Protein AF-A0A6N7ZNU3-F1 (afdb_monomer_lite)

Foldseek 3Di:
DPVVVVCVVVCVPPLVVLVVVLVVLLVQLVDPVSLVVCVVPPVVVVVVSVVSNPDDRCPPDDDD

Radius of gyration: 16.26 Å; chains: 1; bounding box: 40×17×44 Å

Sequence (64 aa):
QEGITQIQDTYGQDHLQLTVLRGYVAKLLGNARVVRYLMQTRPEFLSEFQTIAGMESVVPAEVE

pLDDT: mean 76.92, std 20.68, range [38.66, 98.25]

Structure (mmCIF, N/CA/C/O backbone):
data_AF-A0A6N7ZNU3-F1
#
_entry.id   AF-A0A6N7ZNU3-F1
#
loop_
_atom_site.group_PDB
_atom_site.id
_atom_site.type_symbol
_atom_site.label_atom_id
_atom_site.label_alt_id
_atom_site.label_comp_id
_atom_site.label_asym_id
_atom_site.label_entity_id
_atom_site.label_seq_id
_atom_site.pdbx_PDB_ins_code
_atom_site.Cartn_x
_atom_site.Cartn_y
_atom_site.Cartn_z
_atom_site.occupancy
_atom_site.B_iso_or_equiv
_atom_site.auth_seq_id
_atom_site.auth_comp_id
_atom_site.auth_asym_id
_atom_site.auth_atom_id
_atom_site.pdbx_PDB_model_num
ATOM 1 N N . GLN A 1 1 ? 33.036 7.097 -25.648 1.00 45.38 1 GLN A N 1
ATOM 2 C CA . GLN A 1 1 ? 31.873 6.243 -25.319 1.00 45.38 1 GLN A CA 1
ATOM 3 C C . GLN A 1 1 ? 31.914 5.924 -23.827 1.00 45.38 1 GLN A C 1
ATOM 5 O O . GLN A 1 1 ? 32.126 4.784 -23.457 1.00 45.38 1 GLN A O 1
ATOM 10 N N . GLU A 1 2 ? 31.774 6.934 -22.963 1.00 50.31 2 GLU A N 1
ATOM 11 C CA . GLU A 1 2 ? 31.866 6.752 -21.497 1.00 50.31 2 GLU A CA 1
ATOM 12 C C . GLU A 1 2 ? 30.582 7.192 -20.767 1.00 50.31 2 GLU A C 1
ATOM 14 O O . GLU A 1 2 ? 30.331 6.761 -19.651 1.00 50.31 2 GLU A O 1
ATOM 19 N N . GLY A 1 3 ? 29.716 7.985 -21.414 1.00 51.06 3 GLY A N 1
ATOM 20 C CA . GLY A 1 3 ? 28.447 8.435 -20.825 1.00 51.06 3 GLY A CA 1
ATOM 21 C C . GLY A 1 3 ? 27.310 7.406 -20.869 1.00 51.06 3 GLY A C 1
ATOM 22 O O . GLY A 1 3 ? 26.373 7.505 -20.089 1.00 51.06 3 GLY A O 1
ATOM 23 N N . ILE A 1 4 ? 27.387 6.404 -21.751 1.00 52.44 4 ILE A N 1
ATOM 24 C CA . ILE A 1 4 ? 26.310 5.416 -21.957 1.00 52.44 4 ILE A CA 1
ATOM 25 C C . ILE A 1 4 ? 26.315 4.367 -20.828 1.00 52.44 4 ILE A C 1
ATOM 27 O O . ILE A 1 4 ? 25.262 3.951 -20.352 1.00 52.44 4 ILE A O 1
ATOM 31 N N . THR A 1 5 ? 27.501 3.998 -20.335 1.00 53.19 5 THR A N 1
ATOM 32 C CA . THR A 1 5 ? 27.684 2.988 -19.281 1.00 53.19 5 THR A CA 1
ATOM 33 C C . THR A 1 5 ? 27.234 3.491 -17.906 1.00 53.19 5 THR A C 1
ATOM 35 O O . THR A 1 5 ? 26.603 2.751 -17.162 1.00 53.19 5 THR A O 1
ATOM 38 N N . GLN A 1 6 ? 27.469 4.773 -17.588 1.00 49.41 6 GLN A N 1
ATOM 39 C CA . GLN A 1 6 ? 27.025 5.364 -16.314 1.00 49.41 6 GLN A CA 1
ATOM 40 C C . GLN A 1 6 ? 25.500 5.440 -16.187 1.00 49.41 6 GLN A C 1
ATOM 42 O O . GLN A 1 6 ? 24.957 5.255 -15.096 1.00 49.41 6 GLN A O 1
ATOM 47 N N . ILE A 1 7 ? 24.801 5.683 -17.299 1.00 51.06 7 ILE A N 1
ATOM 48 C CA . ILE A 1 7 ? 23.339 5.634 -17.323 1.00 51.06 7 ILE A CA 1
ATOM 49 C C . ILE A 1 7 ? 22.900 4.194 -17.054 1.00 51.06 7 ILE A C 1
ATOM 51 O O . ILE A 1 7 ? 22.104 3.977 -16.154 1.00 51.06 7 ILE A O 1
ATOM 55 N N . GLN A 1 8 ? 23.481 3.209 -17.741 1.00 51.31 8 GLN A N 1
ATOM 56 C CA . GLN A 1 8 ? 23.112 1.796 -17.606 1.00 51.31 8 GLN A CA 1
ATOM 57 C C . GLN A 1 8 ? 23.297 1.239 -16.177 1.00 51.31 8 GLN A C 1
ATOM 59 O O . GLN A 1 8 ? 22.429 0.507 -15.699 1.00 51.31 8 GLN A O 1
ATOM 64 N N . ASP A 1 9 ? 24.355 1.647 -15.468 1.00 50.62 9 ASP A N 1
ATOM 65 C CA . ASP A 1 9 ? 24.611 1.227 -14.080 1.00 50.62 9 ASP A CA 1
ATOM 66 C C . ASP A 1 9 ? 23.647 1.871 -13.066 1.00 50.62 9 ASP A C 1
ATOM 68 O O . ASP A 1 9 ? 23.184 1.211 -12.134 1.00 50.62 9 ASP A O 1
ATOM 72 N N . THR A 1 10 ? 23.274 3.140 -13.260 1.00 52.03 10 THR A N 1
ATOM 73 C CA . THR A 1 10 ? 22.344 3.843 -12.350 1.00 52.03 10 THR A CA 1
ATOM 74 C C . THR A 1 10 ? 20.884 3.442 -12.616 1.00 52.03 10 THR A C 1
ATOM 76 O O . THR A 1 10 ? 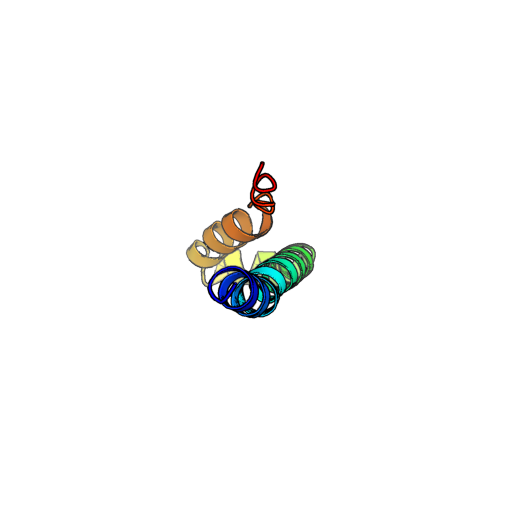20.066 3.344 -11.699 1.00 52.03 10 THR A O 1
ATOM 79 N N . TYR A 1 11 ? 20.561 3.124 -13.872 1.00 50.12 11 TYR A N 1
ATOM 80 C CA . TYR A 1 11 ? 19.227 2.722 -14.329 1.00 50.12 11 TYR A CA 1
ATOM 81 C C . TYR A 1 11 ? 18.836 1.312 -13.870 1.00 50.12 11 TYR A C 1
ATOM 83 O O . TYR A 1 11 ? 17.666 1.030 -13.628 1.00 50.12 11 TYR A O 1
ATOM 91 N N . GLY A 1 12 ? 19.809 0.409 -13.713 1.00 52.59 12 GLY A N 1
ATOM 92 C CA . GLY A 1 12 ? 19.558 -0.930 -13.177 1.00 52.59 12 GLY A CA 1
ATOM 93 C C . GLY A 1 12 ? 19.276 -0.936 -11.671 1.00 52.59 12 GLY A C 1
ATOM 94 O O . GLY A 1 12 ? 18.487 -1.756 -11.199 1.00 52.59 12 GLY A O 1
ATOM 95 N N . GLN A 1 13 ? 19.896 -0.025 -10.914 1.00 51.84 13 GLN A N 1
ATOM 96 C CA . GLN A 1 13 ? 19.871 -0.065 -9.452 1.00 51.84 13 GLN A CA 1
ATOM 97 C C . GLN A 1 13 ? 18.704 0.727 -8.846 1.00 51.84 13 GLN A C 1
ATOM 99 O O . GLN A 1 13 ? 17.984 0.178 -8.011 1.00 51.84 13 GLN A O 1
ATOM 104 N N . ASP A 1 14 ? 18.451 1.958 -9.295 1.00 55.03 14 ASP A N 1
ATOM 105 C CA . ASP A 1 14 ? 17.407 2.806 -8.696 1.00 55.03 14 ASP A CA 1
ATOM 106 C C . ASP A 1 14 ? 16.004 2.468 -9.243 1.00 55.03 14 ASP A C 1
ATOM 108 O O . ASP A 1 14 ? 15.014 2.445 -8.507 1.00 55.03 14 ASP A O 1
ATOM 112 N N . HIS A 1 15 ? 15.901 2.097 -10.523 1.00 53.41 15 HIS A N 1
ATOM 113 C CA . HIS A 1 15 ? 14.614 1.809 -11.178 1.0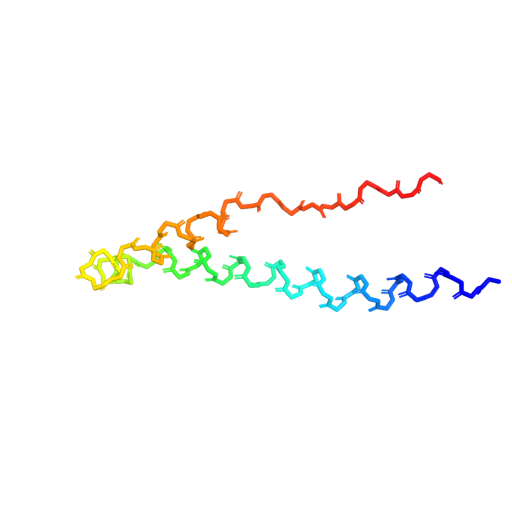0 53.41 15 HIS A CA 1
ATOM 114 C C . HIS A 1 15 ? 14.050 0.422 -10.827 1.00 53.41 15 HIS A C 1
ATOM 116 O O . HIS A 1 15 ? 12.831 0.260 -10.674 1.00 53.41 15 HIS A O 1
ATOM 122 N N . LEU A 1 16 ? 14.920 -0.581 -10.630 1.00 59.47 16 LEU A N 1
ATOM 123 C CA . LEU A 1 16 ? 14.502 -1.898 -10.136 1.00 59.47 16 LEU A CA 1
ATOM 124 C C . LEU A 1 16 ? 13.996 -1.799 -8.694 1.00 59.47 16 LEU A C 1
ATOM 126 O O . LEU A 1 16 ? 12.970 -2.395 -8.359 1.00 59.47 16 LEU A O 1
ATOM 130 N N . GLN A 1 17 ? 14.674 -1.011 -7.855 1.00 62.94 17 GLN A N 1
ATOM 131 C CA . GLN A 1 17 ? 14.273 -0.802 -6.466 1.00 62.94 17 GLN A CA 1
ATOM 132 C C . GLN A 1 17 ? 12.882 -0.175 -6.367 1.00 62.94 17 GLN A C 1
ATOM 134 O O . GLN A 1 17 ? 12.049 -0.680 -5.613 1.00 62.94 17 GLN A O 1
ATOM 139 N N . LEU A 1 18 ? 12.586 0.852 -7.169 1.00 72.25 18 LEU A N 1
ATOM 140 C CA . LEU A 1 18 ? 11.269 1.499 -7.170 1.00 72.25 18 LEU A CA 1
ATOM 141 C C . LEU A 1 18 ? 10.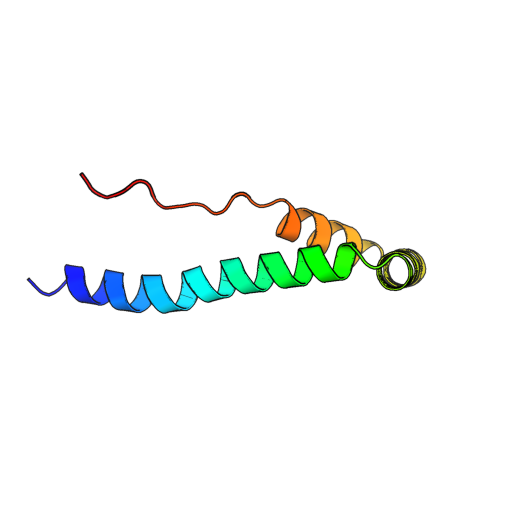157 0.577 -7.697 1.00 72.25 18 LEU A C 1
ATOM 143 O O . LEU A 1 18 ? 9.060 0.549 -7.134 1.00 72.25 18 LEU A O 1
ATOM 147 N N . THR A 1 19 ? 10.449 -0.248 -8.706 1.00 77.38 19 THR A N 1
ATOM 148 C CA . THR A 1 19 ? 9.489 -1.233 -9.238 1.00 77.38 19 THR A CA 1
ATOM 149 C C . THR A 1 19 ? 9.166 -2.323 -8.210 1.00 77.38 19 THR A C 1
ATOM 151 O O . THR A 1 19 ? 7.996 -2.652 -7.984 1.00 77.38 19 THR A O 1
ATOM 154 N N . VAL A 1 20 ? 10.190 -2.867 -7.545 1.00 80.44 20 VAL A N 1
ATOM 155 C CA . VAL A 1 20 ? 10.021 -3.888 -6.499 1.00 80.44 20 VAL A CA 1
ATOM 156 C C . VAL A 1 20 ? 9.303 -3.303 -5.283 1.00 80.44 20 VAL A C 1
ATOM 158 O O . VAL A 1 20 ? 8.363 -3.922 -4.778 1.00 80.44 20 VAL A O 1
ATOM 161 N N . LEU A 1 21 ? 9.690 -2.101 -4.842 1.00 86.31 21 LEU A N 1
ATOM 162 C CA . LEU A 1 21 ? 9.053 -1.396 -3.729 1.00 86.31 21 LEU A CA 1
ATOM 163 C C . LEU A 1 21 ? 7.558 -1.203 -3.991 1.00 86.31 21 LEU A C 1
ATOM 165 O O . LEU A 1 21 ? 6.737 -1.577 -3.150 1.00 86.31 21 LEU A O 1
ATOM 169 N N . ARG A 1 22 ? 7.194 -0.706 -5.179 1.00 87.31 22 ARG A N 1
ATOM 170 C CA . ARG A 1 22 ? 5.795 -0.561 -5.591 1.00 87.31 22 ARG A CA 1
ATOM 171 C C . ARG A 1 22 ? 5.042 -1.888 -5.502 1.00 87.31 22 ARG A C 1
ATOM 173 O O . ARG A 1 22 ? 3.962 -1.939 -4.914 1.00 87.31 22 ARG A O 1
ATOM 180 N N . GLY A 1 23 ? 5.608 -2.963 -6.054 1.00 89.38 23 GLY A N 1
ATOM 181 C CA . GLY A 1 23 ? 4.991 -4.291 -6.017 1.00 89.38 23 GLY A CA 1
ATOM 182 C C . GLY A 1 23 ? 4.754 -4.793 -4.588 1.00 89.38 23 GLY A C 1
ATOM 183 O O . GLY A 1 23 ? 3.694 -5.346 -4.283 1.00 89.38 23 GLY A O 1
ATOM 184 N N . TYR A 1 24 ? 5.702 -4.542 -3.685 1.00 92.88 24 TYR A N 1
ATOM 185 C CA . TYR A 1 24 ? 5.555 -4.872 -2.269 1.00 92.88 24 TYR A CA 1
ATOM 186 C C . TYR A 1 24 ? 4.470 -4.046 -1.577 1.00 92.88 24 TYR A C 1
ATOM 188 O O . TYR A 1 24 ? 3.654 -4.620 -0.854 1.00 92.88 24 TYR A O 1
ATOM 196 N N . VAL A 1 25 ? 4.421 -2.734 -1.815 1.00 94.44 25 VAL A N 1
ATOM 197 C CA . VAL A 1 25 ? 3.382 -1.856 -1.252 1.00 94.44 25 VAL A CA 1
ATOM 198 C C . VAL A 1 25 ? 1.997 -2.266 -1.764 1.00 94.44 25 VAL A C 1
ATOM 200 O O . VAL A 1 25 ? 1.066 -2.390 -0.970 1.00 94.44 25 VAL A O 1
ATOM 203 N N . ALA A 1 26 ? 1.859 -2.592 -3.051 1.00 95.06 26 ALA A N 1
ATOM 204 C CA . ALA A 1 26 ? 0.608 -3.106 -3.610 1.00 95.06 26 ALA A CA 1
ATOM 205 C C . ALA A 1 26 ? 0.180 -4.429 -2.946 1.00 95.06 26 ALA A C 1
ATOM 207 O O . ALA A 1 26 ? -0.973 -4.584 -2.536 1.00 95.06 26 ALA A O 1
ATOM 208 N N . LYS A 1 27 ? 1.118 -5.369 -2.759 1.00 96.06 27 LYS A N 1
ATOM 209 C CA . LYS A 1 27 ? 0.856 -6.632 -2.048 1.00 96.06 27 LYS A CA 1
ATOM 210 C C . LYS A 1 27 ? 0.452 -6.397 -0.590 1.00 96.06 27 LYS A C 1
ATOM 212 O O . LYS A 1 27 ? -0.429 -7.090 -0.082 1.00 96.06 27 LYS A O 1
ATOM 217 N N . LEU A 1 28 ? 1.072 -5.423 0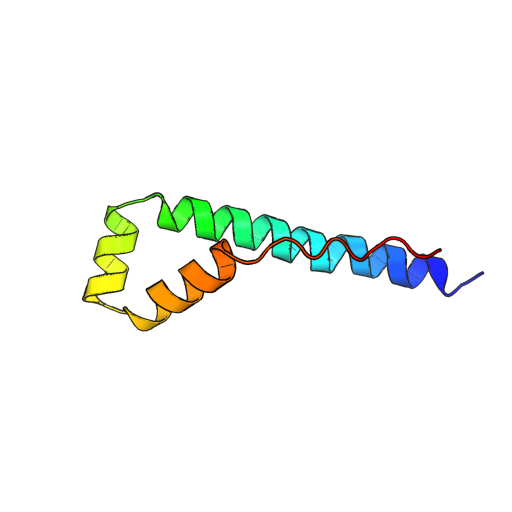.074 1.00 96.56 28 LEU A N 1
ATOM 218 C CA . LEU A 1 28 ? 0.751 -5.032 1.444 1.00 96.56 28 LEU A CA 1
ATOM 219 C C . LEU A 1 28 ? -0.679 -4.477 1.546 1.00 96.56 28 LEU A C 1
ATOM 221 O O . LEU A 1 28 ? -1.430 -4.892 2.430 1.00 96.56 28 LEU A O 1
ATOM 225 N N . LEU A 1 29 ? -1.078 -3.607 0.611 1.00 96.94 29 LEU A N 1
ATOM 226 C CA . LEU A 1 29 ? -2.436 -3.057 0.521 1.00 96.94 29 LEU A CA 1
ATOM 227 C C . LEU A 1 29 ? -3.496 -4.107 0.147 1.00 96.94 29 LEU A C 1
ATOM 229 O O . LEU A 1 29 ? -4.663 -3.942 0.493 1.00 96.94 29 LEU A O 1
ATOM 233 N N . GLY A 1 30 ? -3.104 -5.221 -0.478 1.00 96.81 30 GLY A N 1
ATOM 234 C CA . GLY A 1 30 ? -3.979 -6.380 -0.691 1.00 96.81 30 GLY A CA 1
ATOM 235 C C . GLY A 1 30 ? -4.376 -7.115 0.599 1.00 96.81 30 GLY A C 1
ATOM 236 O O . GLY A 1 30 ? -5.289 -7.942 0.586 1.00 96.81 30 GLY A O 1
ATOM 237 N N . ASN A 1 31 ? -3.725 -6.828 1.733 1.00 98.19 31 ASN A N 1
ATOM 238 C CA . ASN A 1 31 ? -4.063 -7.417 3.025 1.00 98.19 31 ASN A CA 1
ATOM 239 C C . ASN A 1 31 ? -5.039 -6.526 3.809 1.00 98.19 31 ASN A C 1
ATOM 241 O O . ASN A 1 31 ? -4.654 -5.522 4.411 1.00 98.19 31 ASN A O 1
ATOM 245 N N . ALA A 1 32 ? -6.299 -6.959 3.902 1.00 97.88 32 ALA A N 1
ATOM 246 C CA . ALA A 1 32 ? -7.357 -6.225 4.599 1.00 97.88 32 ALA A CA 1
ATOM 247 C C . ALA A 1 32 ? -7.041 -5.904 6.075 1.00 97.88 32 ALA A C 1
ATOM 249 O O . ALA A 1 32 ? -7.486 -4.876 6.588 1.00 97.88 32 ALA A O 1
ATOM 250 N N . ARG A 1 33 ? -6.258 -6.745 6.771 1.00 98.12 33 ARG A N 1
ATOM 251 C CA . ARG A 1 33 ? -5.845 -6.463 8.160 1.00 98.12 33 ARG A CA 1
ATOM 252 C C . ARG A 1 33 ? -4.888 -5.277 8.226 1.00 98.12 33 ARG A C 1
ATOM 254 O O . ARG A 1 33 ? -5.010 -4.461 9.134 1.00 98.12 33 ARG A O 1
ATOM 261 N N . VAL A 1 34 ? -3.975 -5.171 7.261 1.00 97.56 34 VAL A N 1
ATOM 262 C CA . VAL A 1 34 ? -3.023 -4.057 7.178 1.00 97.56 34 VAL A CA 1
ATOM 263 C C . VAL A 1 34 ? -3.747 -2.765 6.826 1.00 97.56 34 VAL A C 1
ATOM 265 O O . VAL A 1 34 ? -3.555 -1.765 7.511 1.00 97.56 34 VAL A O 1
ATOM 268 N N . VAL A 1 35 ? -4.647 -2.797 5.839 1.00 97.69 35 VAL A N 1
ATOM 269 C CA . VAL A 1 35 ? -5.471 -1.629 5.484 1.00 97.69 35 VAL A CA 1
ATOM 270 C C . VAL A 1 35 ? -6.271 -1.150 6.6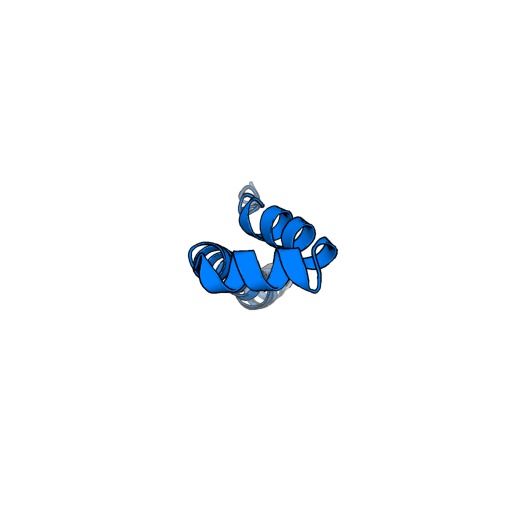92 1.00 97.69 35 VAL A C 1
ATOM 272 O O . VAL A 1 35 ? -6.220 0.028 7.036 1.00 97.69 35 VAL A O 1
ATOM 275 N N . ARG A 1 36 ? -6.945 -2.066 7.400 1.00 98.12 36 ARG A N 1
ATOM 276 C CA . ARG A 1 36 ? -7.701 -1.724 8.611 1.00 98.12 36 ARG A CA 1
ATOM 277 C C . ARG A 1 36 ? -6.814 -1.100 9.689 1.00 98.12 36 ARG A C 1
ATOM 279 O O . ARG A 1 36 ? -7.220 -0.114 10.296 1.00 98.12 36 ARG A O 1
ATOM 286 N N . TYR A 1 37 ? -5.625 -1.653 9.923 1.00 98.25 37 TYR A N 1
ATOM 287 C CA . TYR A 1 37 ? -4.672 -1.102 10.886 1.00 98.25 37 TYR A CA 1
ATOM 288 C C . TYR A 1 37 ? -4.237 0.322 10.511 1.00 98.25 37 TYR A C 1
ATOM 290 O O . TYR A 1 37 ? -4.268 1.212 11.361 1.00 98.25 37 TYR A O 1
ATOM 298 N N . LEU A 1 38 ? -3.89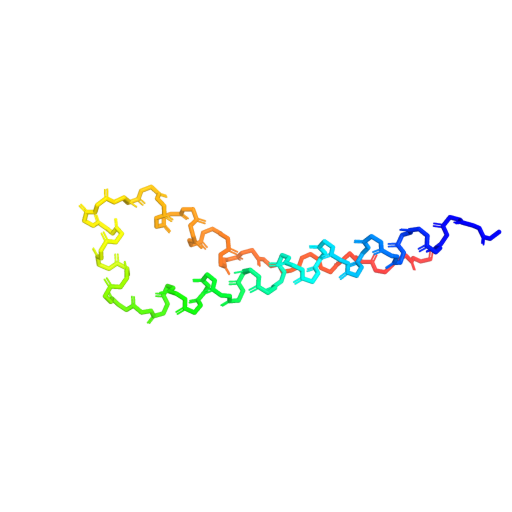2 0.557 9.241 1.00 97.75 38 LEU A N 1
ATOM 299 C CA . LEU A 1 38 ? -3.497 1.881 8.755 1.00 97.75 38 LEU A CA 1
ATOM 300 C C . LEU A 1 38 ? -4.645 2.886 8.884 1.00 97.75 38 LEU A C 1
ATOM 302 O O . LEU A 1 38 ? -4.437 3.957 9.437 1.00 97.75 38 LEU A O 1
ATOM 306 N N . MET A 1 39 ? -5.873 2.520 8.502 1.00 97.19 39 MET A N 1
ATOM 307 C CA . MET A 1 39 ? -7.047 3.389 8.679 1.00 97.19 39 MET A CA 1
ATOM 308 C C . MET A 1 39 ? -7.272 3.808 10.138 1.00 97.19 39 MET A C 1
ATOM 310 O O . MET A 1 39 ? -7.743 4.911 10.393 1.00 97.19 39 MET A O 1
ATOM 314 N N . GLN A 1 40 ? -6.971 2.924 11.092 1.00 98.06 40 GLN A N 1
ATOM 315 C CA . GLN A 1 40 ? -7.202 3.171 12.517 1.00 98.06 40 GLN A CA 1
ATOM 316 C C . GLN A 1 40 ? -6.075 3.956 13.190 1.00 98.06 40 GLN A C 1
ATOM 318 O O . GLN A 1 40 ? -6.322 4.620 14.193 1.00 98.06 40 GLN A O 1
ATOM 323 N N . THR A 1 41 ? -4.844 3.844 12.687 1.00 97.75 41 THR A N 1
ATOM 324 C CA . THR A 1 41 ? -3.655 4.350 13.390 1.00 97.75 41 THR A CA 1
ATOM 325 C C . THR A 1 41 ? -2.919 5.452 12.643 1.00 97.75 41 THR A C 1
ATOM 327 O O . THR A 1 41 ? -2.379 6.338 13.300 1.00 97.75 41 THR A O 1
ATOM 330 N N . ARG A 1 42 ? -2.866 5.379 11.306 1.00 96.31 42 ARG A N 1
ATOM 331 C CA . ARG A 1 42 ? -2.069 6.229 10.404 1.00 96.31 42 ARG A CA 1
ATOM 332 C C . ARG A 1 42 ? -2.737 6.353 9.019 1.00 96.31 42 ARG A C 1
ATOM 334 O O . ARG A 1 42 ? -2.201 5.832 8.032 1.00 96.31 42 ARG A O 1
ATOM 341 N N . PRO A 1 43 ? -3.928 6.971 8.918 1.00 95.38 43 PRO A N 1
ATOM 342 C CA . PRO A 1 43 ? -4.648 7.097 7.649 1.00 95.38 43 PRO A CA 1
ATOM 343 C C . PRO A 1 43 ? -3.862 7.880 6.587 1.00 95.38 43 PRO A C 1
ATOM 345 O O . PRO A 1 43 ? -4.038 7.630 5.396 1.00 95.38 43 PRO A O 1
ATOM 348 N N . GLU A 1 44 ? -2.952 8.766 6.994 1.00 96.06 44 GLU A N 1
ATOM 349 C CA . GLU A 1 44 ? -2.042 9.479 6.099 1.00 96.06 44 GLU A CA 1
ATOM 350 C C . GLU A 1 44 ? -1.156 8.516 5.294 1.00 96.06 44 GLU A C 1
ATOM 352 O O . GLU A 1 44 ? -1.050 8.639 4.077 1.00 96.06 44 GLU A O 1
ATOM 357 N N . PHE A 1 45 ? -0.612 7.474 5.933 1.00 95.44 45 PHE A N 1
ATOM 358 C CA . PHE A 1 45 ? 0.225 6.486 5.249 1.00 95.44 45 PHE A CA 1
ATOM 359 C C . PHE A 1 45 ? -0.571 5.586 4.315 1.00 95.44 45 PHE A C 1
ATOM 361 O O . PHE A 1 45 ? -0.028 5.118 3.319 1.00 95.44 45 PHE A O 1
ATOM 368 N N . LEU A 1 46 ? -1.857 5.359 4.592 1.00 96.12 46 LEU A N 1
ATOM 369 C CA . LEU A 1 46 ? -2.711 4.627 3.662 1.00 96.12 46 LEU A CA 1
ATOM 370 C C . LEU A 1 46 ? -2.832 5.368 2.325 1.00 96.12 46 LEU A C 1
ATOM 372 O O . LEU A 1 46 ? -2.687 4.737 1.279 1.00 96.12 46 LEU A O 1
ATOM 376 N N . SER A 1 47 ? -3.053 6.685 2.369 1.00 94.06 47 SER A N 1
ATOM 377 C CA . SER A 1 47 ? -3.128 7.527 1.169 1.00 94.06 47 SER A CA 1
ATOM 378 C C . SER A 1 47 ? -1.805 7.518 0.401 1.00 94.06 47 SER A C 1
ATOM 380 O O . SER A 1 47 ? -1.793 7.256 -0.800 1.00 94.06 47 SER A O 1
ATOM 382 N N . GLU A 1 48 ? -0.678 7.716 1.089 1.00 95.19 48 GLU A N 1
ATOM 383 C CA . GLU A 1 48 ? 0.648 7.688 0.453 1.00 95.19 48 GLU A CA 1
ATOM 384 C C . GLU A 1 48 ? 0.960 6.324 -0.182 1.00 95.19 48 GLU A C 1
ATOM 386 O O . GLU A 1 48 ? 1.458 6.241 -1.305 1.00 95.19 48 GLU A O 1
ATOM 391 N N . PHE A 1 49 ? 0.614 5.226 0.493 1.00 95.19 49 PHE A N 1
ATOM 392 C CA . PHE A 1 49 ? 0.834 3.879 -0.037 1.00 95.19 49 PHE A CA 1
ATOM 393 C C . PHE A 1 49 ? -0.036 3.595 -1.261 1.00 95.19 49 PHE A C 1
ATOM 395 O O . PHE A 1 49 ? 0.432 2.944 -2.196 1.00 95.19 49 PHE A O 1
ATOM 402 N N . GLN A 1 50 ? -1.281 4.078 -1.280 1.00 94.56 50 GLN A N 1
ATOM 403 C CA . GLN A 1 50 ? -2.154 3.973 -2.451 1.00 94.56 50 GLN A CA 1
ATOM 404 C C . GLN A 1 50 ? -1.584 4.755 -3.636 1.00 94.56 50 GLN A C 1
ATOM 406 O O . GLN A 1 50 ? -1.555 4.221 -4.745 1.00 94.56 50 GLN A O 1
ATOM 411 N N . THR A 1 51 ? -1.061 5.961 -3.398 1.00 93.38 51 THR A N 1
ATOM 412 C CA . THR A 1 51 ? -0.368 6.760 -4.416 1.00 93.38 51 THR A CA 1
ATOM 413 C C . THR A 1 51 ? 0.829 5.999 -4.985 1.00 93.38 51 THR A C 1
ATOM 415 O O . THR A 1 51 ? 0.901 5.814 -6.197 1.00 93.38 51 THR A O 1
ATOM 418 N N . ILE A 1 52 ? 1.718 5.471 -4.134 1.00 90.75 52 ILE A N 1
ATOM 419 C CA . ILE A 1 52 ? 2.899 4.697 -4.563 1.00 90.75 52 ILE A CA 1
ATOM 420 C C . ILE A 1 52 ? 2.489 3.444 -5.351 1.00 90.75 52 ILE A C 1
ATOM 422 O O . ILE A 1 52 ? 3.049 3.162 -6.409 1.00 90.75 52 ILE A O 1
ATOM 426 N N . ALA A 1 53 ? 1.490 2.695 -4.876 1.00 92.00 53 ALA A N 1
ATOM 427 C CA . ALA A 1 53 ? 0.985 1.511 -5.572 1.00 92.00 53 ALA A CA 1
ATOM 428 C C . ALA A 1 53 ? 0.341 1.855 -6.931 1.00 92.00 53 ALA A C 1
ATOM 430 O O . ALA A 1 53 ? 0.405 1.050 -7.865 1.00 92.00 53 ALA A O 1
ATOM 431 N N . GLY A 1 54 ? -0.248 3.045 -7.059 1.00 88.19 54 GLY A N 1
ATOM 432 C CA . GLY A 1 54 ? -0.882 3.545 -8.278 1.00 88.19 54 GLY A CA 1
ATOM 433 C C . GLY A 1 54 ? 0.075 4.128 -9.320 1.00 88.19 54 GLY A C 1
ATOM 434 O O . GLY A 1 54 ? -0.339 4.284 -10.463 1.00 88.19 54 GLY A O 1
ATOM 435 N N . MET A 1 55 ? 1.334 4.418 -8.971 1.00 85.62 55 MET A N 1
ATOM 436 C CA . MET A 1 55 ? 2.311 4.972 -9.917 1.00 85.62 55 MET A CA 1
ATOM 437 C C . MET A 1 55 ? 2.546 4.012 -11.092 1.00 85.62 55 MET A C 1
ATOM 439 O O . MET A 1 55 ? 3.002 2.886 -10.901 1.00 85.62 55 MET A O 1
ATOM 443 N N . GLU A 1 56 ? 2.254 4.445 -12.318 1.00 66.81 56 GLU A N 1
ATOM 444 C CA . GLU A 1 56 ? 2.700 3.746 -13.527 1.00 66.81 56 GLU A CA 1
ATOM 445 C C . GLU A 1 56 ? 4.236 3.716 -13.512 1.00 66.81 56 GLU A C 1
ATOM 447 O O . GLU A 1 56 ? 4.869 4.722 -13.179 1.00 66.81 56 GLU A O 1
ATOM 452 N N . SER A 1 57 ? 4.850 2.571 -13.832 1.00 62.09 57 SER A N 1
ATOM 453 C CA . SER A 1 57 ? 6.303 2.558 -13.994 1.00 62.09 57 SER A CA 1
ATOM 454 C C . SER A 1 57 ? 6.619 3.475 -15.165 1.00 62.09 57 SER A C 1
ATOM 456 O O . SER A 1 57 ? 6.196 3.205 -16.289 1.00 62.09 57 SER A O 1
ATOM 458 N N . VAL A 1 58 ? 7.317 4.578 -14.897 1.00 58.34 58 VAL A N 1
ATOM 459 C CA . VAL A 1 58 ? 7.866 5.420 -15.953 1.00 58.34 58 VAL A CA 1
ATOM 460 C C . VAL A 1 58 ? 8.985 4.590 -16.562 1.00 58.34 58 VAL A C 1
ATOM 462 O O . VAL A 1 58 ? 10.122 4.667 -16.107 1.00 58.34 58 VAL A O 1
ATOM 465 N N . VAL A 1 59 ? 8.652 3.723 -17.521 1.00 57.31 59 VAL A N 1
ATOM 466 C CA . VAL A 1 59 ? 9.615 3.251 -18.513 1.00 57.31 59 VAL A CA 1
ATOM 467 C C . VAL A 1 59 ? 10.048 4.517 -19.237 1.00 57.31 59 VAL A C 1
ATOM 469 O O . VAL A 1 59 ? 9.214 5.145 -19.895 1.00 57.31 59 VAL A O 1
ATOM 472 N N . PRO A 1 60 ? 11.290 4.980 -19.048 1.00 50.91 60 PRO A N 1
ATOM 473 C CA . PRO A 1 60 ? 11.778 6.114 -19.802 1.00 50.91 60 PRO A CA 1
ATOM 474 C C . PRO A 1 60 ? 11.711 5.685 -21.257 1.00 50.91 60 PRO A C 1
ATOM 476 O O . PRO A 1 60 ? 12.240 4.631 -21.615 1.00 50.91 60 PRO A O 1
ATOM 479 N N . ALA A 1 61 ? 10.952 6.452 -22.040 1.00 48.19 61 ALA A N 1
ATOM 480 C CA . ALA A 1 61 ? 10.884 6.289 -23.477 1.00 48.19 61 ALA A CA 1
ATOM 481 C C . ALA A 1 61 ? 12.322 6.161 -23.967 1.00 48.19 61 ALA A C 1
ATOM 483 O O . ALA A 1 61 ? 13.156 7.022 -23.671 1.00 48.19 61 ALA A O 1
ATOM 484 N N . GLU A 1 62 ? 12.609 5.018 -24.578 1.00 50.19 62 GLU A N 1
ATOM 485 C CA . GLU A 1 62 ? 13.923 4.696 -25.089 1.00 50.19 62 GLU A CA 1
ATOM 486 C C . GLU A 1 62 ? 14.425 5.892 -25.893 1.00 50.19 62 GLU A C 1
ATOM 488 O O . GLU A 1 62 ? 13.723 6.450 -26.735 1.00 50.19 62 GLU A O 1
ATOM 493 N N . VAL A 1 63 ? 15.625 6.317 -25.515 1.00 51.66 63 VAL A N 1
ATOM 494 C CA . VAL A 1 63 ? 16.515 7.154 -26.301 1.00 51.66 63 VAL A CA 1
ATOM 495 C C . VAL A 1 63 ? 16.413 6.767 -27.782 1.00 51.66 63 VAL A C 1
ATOM 497 O O . VAL A 1 63 ? 16.715 5.631 -28.141 1.00 51.66 63 VAL A O 1
ATOM 500 N N . GLU A 1 64 ? 15.944 7.697 -28.616 1.00 38.66 64 GLU A N 1
ATOM 501 C CA . GLU A 1 64 ? 16.156 7.634 -30.069 1.00 38.66 64 GLU A CA 1
ATOM 502 C C . GLU A 1 64 ? 17.649 7.804 -30.381 1.00 38.66 64 GLU A C 1
ATOM 504 O O . GLU A 1 64 ? 18.292 8.676 -29.743 1.00 38.66 64 GLU A O 1
#

Secondary structure (DSSP, 8-state):
--HHHHHHHHHHHHHHHHHHHHHHHHHHHT-HHHHHHHHHH-HHHHHHHHHHHH-----PPP--